Protein AF-K1XBS6-F1 (afdb_monomer)

Solvent-accessible surface area (backbone atoms only — not comparable to full-atom values): 10229 Å² total; per-residue (Å²): 131,86,78,71,78,72,66,56,72,63,57,58,49,51,48,51,50,36,50,47,49,69,67,41,48,64,56,52,54,48,53,51,50,52,52,43,50,51,31,48,51,43,15,62,78,71,72,46,94,57,42,41,28,38,54,96,93,40,82,49,70,75,61,89,68,83,81,62,94,75,73,43,64,68,51,77,90,48,49,64,65,52,48,52,52,49,50,52,53,45,48,42,62,74,64,42,50,58,49,46,52,49,49,51,51,50,55,60,68,73,44,75,44,64,73,48,48,60,72,61,45,62,74,86,64,37,71,72,42,43,72,65,45,74,74,48,89,87,80,65,86,75,75,56,68,66,62,48,50,54,53,43,65,77,40,42,71,41,54,49,50,52,52,50,47,33,53,77,65,64,73,105

Radius of gyration: 21.55 Å; Cα contacts (8 Å, |Δi|>4): 143; chains: 1; bounding box: 52×28×66 Å

Foldseek 3Di:
DDPPPPDDPVLLVLLLVLLCCLLPVLVVVVLLVLLQVQQVVQCVVVVHPASWADDPNDIRHDDPDDADPDHHHRDPVCPVSVVVSVVVVCCCPVPQVVLLSVLSVVQVVVDPFPVSSCLQADVLSCVSCVVVNVPDPGPDDHDDPVVSVVSCVVSVVNNVSSVVSCVVSVSD

pLDDT: mean 86.91, std 12.06, range [32.19, 98.19]

Sequence (172 aa):
MDDQLQHDPRTKQQIKDALYGFLYAPVEKHLKKQIDALIIKNAVLCGHSHKSFMYKNTLYNCDTNPLPRKMNRLDSRLYAEMGEYLAEVKQLNEKELPFVIGYINQVLNASNDLCDYLRLLPDAVHRPIQSLIDTCPCKAKKMPQEAVSMLQEKNSAYIDMMRRRMVTNLLI

Structure (mmCIF, N/CA/C/O backbone):
data_AF-K1XBS6-F1
#
_entry.id   AF-K1XBS6-F1
#
loop_
_atom_site.group_PDB
_atom_site.id
_atom_site.type_symbol
_atom_site.label_atom_id
_atom_site.label_alt_id
_atom_site.label_comp_id
_atom_site.label_asym_id
_atom_site.label_entity_id
_atom_site.label_seq_id
_atom_site.pdbx_PDB_ins_code
_atom_site.Cartn_x
_atom_site.Cartn_y
_atom_site.Cartn_z
_atom_site.occupancy
_atom_site.B_iso_or_equiv
_atom_site.auth_seq_id
_atom_site.auth_comp_id
_atom_site.auth_asym_id
_atom_site.auth_atom_id
_atom_site.pdbx_PDB_model_num
ATOM 1 N N . MET A 1 1 ? -12.415 11.783 42.355 1.00 32.19 1 MET A N 1
ATOM 2 C CA . MET A 1 1 ? -11.827 12.613 41.289 1.00 32.19 1 MET A CA 1
ATOM 3 C C . MET A 1 1 ? -11.536 11.654 40.160 1.00 32.19 1 MET A C 1
ATOM 5 O O . MET A 1 1 ? -10.738 10.750 40.360 1.00 32.19 1 MET A O 1
ATOM 9 N N . ASP A 1 2 ? -12.327 11.738 39.092 1.00 35.41 2 ASP A N 1
ATOM 10 C CA . ASP A 1 2 ? -12.243 10.839 37.942 1.00 35.41 2 ASP A CA 1
ATOM 11 C C . ASP A 1 2 ? -10.935 11.099 37.195 1.00 35.41 2 ASP A C 1
ATOM 13 O O . ASP A 1 2 ? -10.850 12.022 36.385 1.00 35.41 2 ASP A O 1
ATOM 17 N N . ASP A 1 3 ? -9.925 10.272 37.456 1.00 38.53 3 ASP A N 1
ATOM 18 C CA . ASP A 1 3 ? -8.816 10.089 36.527 1.00 38.53 3 ASP A CA 1
ATOM 19 C C . ASP A 1 3 ? -9.386 9.404 35.281 1.00 38.53 3 ASP A C 1
ATOM 21 O O . ASP A 1 3 ? -9.416 8.176 35.158 1.00 38.53 3 ASP A O 1
ATOM 25 N N . GLN A 1 4 ? -9.908 10.206 34.350 1.00 46.88 4 GLN A N 1
ATOM 26 C CA . GLN A 1 4 ? -10.100 9.754 32.981 1.00 46.88 4 GLN A CA 1
ATOM 27 C C . GLN A 1 4 ? -8.729 9.295 32.492 1.00 46.88 4 GLN A C 1
ATOM 29 O O . GLN A 1 4 ? -7.837 10.118 32.303 1.00 46.88 4 GLN A O 1
ATOM 34 N N . LEU A 1 5 ? -8.561 7.981 32.314 1.00 47.56 5 LEU A N 1
ATOM 35 C CA . LEU A 1 5 ? -7.432 7.374 31.612 1.00 47.56 5 LEU A CA 1
ATOM 36 C C . LEU A 1 5 ? -7.376 7.966 30.198 1.00 47.56 5 LEU A C 1
ATOM 38 O O . LEU A 1 5 ? -7.958 7.458 29.240 1.00 47.56 5 LEU A O 1
ATOM 42 N N . GLN A 1 6 ? -6.725 9.117 30.090 1.00 52.34 6 GLN A N 1
ATOM 43 C CA . GLN A 1 6 ? -6.427 9.780 28.844 1.00 52.34 6 GLN A CA 1
ATOM 44 C C . GLN A 1 6 ? -5.246 9.010 28.264 1.00 52.34 6 GLN A C 1
ATOM 46 O O . GLN A 1 6 ? -4.111 9.165 28.706 1.00 52.34 6 GLN A O 1
ATOM 51 N N . HIS A 1 7 ? -5.532 8.088 27.344 1.00 58.31 7 HIS A N 1
ATOM 52 C CA . HIS A 1 7 ? -4.480 7.307 26.706 1.00 58.31 7 HIS A CA 1
ATOM 53 C C . HIS A 1 7 ? -3.483 8.243 26.020 1.00 58.31 7 HIS A C 1
ATOM 55 O O . HIS A 1 7 ? -3.880 9.151 25.283 1.00 58.31 7 HIS A O 1
ATOM 61 N N . ASP A 1 8 ? -2.195 8.003 26.281 1.00 64.75 8 ASP A N 1
ATOM 62 C CA . ASP A 1 8 ? -1.081 8.757 25.713 1.00 64.75 8 ASP A CA 1
ATOM 63 C C . ASP A 1 8 ? -1.226 8.793 24.176 1.00 64.75 8 ASP A C 1
ATOM 65 O O . ASP A 1 8 ? -1.425 7.737 23.557 1.00 64.75 8 ASP A O 1
ATOM 69 N N . PRO A 1 9 ? -1.134 9.971 23.527 1.00 70.81 9 PRO A N 1
ATOM 70 C CA . PRO A 1 9 ? -1.051 10.096 22.072 1.00 70.81 9 PRO A CA 1
ATOM 71 C C . PRO A 1 9 ? -0.100 9.087 21.407 1.00 70.81 9 PRO A C 1
ATOM 73 O O . PRO A 1 9 ? -0.366 8.638 20.288 1.00 70.81 9 PRO A O 1
ATOM 76 N N . ARG A 1 10 ? 0.965 8.659 22.103 1.00 81.44 10 ARG A N 1
ATOM 77 C CA . ARG A 1 10 ? 1.852 7.578 21.644 1.00 81.44 10 ARG A CA 1
ATOM 78 C C . ARG A 1 10 ? 1.150 6.243 21.436 1.00 81.44 10 ARG A C 1
ATOM 80 O O . ARG A 1 10 ? 1.446 5.585 20.446 1.00 81.44 10 ARG A O 1
ATOM 87 N N . THR A 1 11 ? 0.232 5.833 22.308 1.00 83.25 11 THR A N 1
ATOM 88 C CA . THR A 1 11 ? -0.453 4.535 22.185 1.00 83.25 11 THR A CA 1
ATOM 89 C C . THR A 1 11 ? -1.331 4.494 20.937 1.00 83.25 11 THR A C 1
ATOM 91 O O . THR A 1 11 ? -1.305 3.516 20.193 1.00 83.25 11 THR A O 1
ATOM 94 N N . LYS A 1 12 ? -2.058 5.580 20.640 1.00 87.38 12 LYS A N 1
ATOM 95 C CA . LYS A 1 12 ? -2.860 5.672 19.408 1.00 87.38 12 LYS A CA 1
ATOM 96 C C . LYS A 1 12 ? -1.980 5.639 18.159 1.00 87.38 12 LYS A C 1
ATOM 98 O O . LYS A 1 12 ? -2.328 4.970 17.188 1.00 87.38 12 LYS A O 1
ATOM 103 N N . GLN A 1 13 ? -0.827 6.309 18.198 1.00 89.94 13 GLN A N 1
ATOM 104 C CA . GLN A 1 13 ? 0.140 6.257 17.104 1.00 89.94 13 GLN A CA 1
ATOM 105 C C . GLN A 1 13 ? 0.715 4.842 16.921 1.00 89.94 13 GLN A C 1
ATOM 107 O O . GLN A 1 13 ? 0.735 4.348 15.802 1.00 89.94 13 GLN A O 1
ATOM 112 N N . GLN A 1 14 ? 1.077 4.147 18.004 1.00 90.00 14 GLN A N 1
ATOM 113 C CA . GLN A 1 14 ? 1.557 2.759 17.953 1.00 90.00 14 GLN A CA 1
ATOM 114 C C . GLN A 1 14 ? 0.525 1.806 17.341 1.00 90.00 14 GLN A C 1
ATOM 116 O O . GLN A 1 14 ? 0.875 0.974 16.507 1.00 90.00 14 GLN A O 1
ATOM 121 N N . ILE A 1 15 ? -0.750 1.946 17.713 1.00 90.50 15 ILE A N 1
ATOM 122 C CA . ILE A 1 15 ? -1.845 1.153 17.137 1.00 90.50 15 ILE A CA 1
ATOM 123 C C . ILE A 1 15 ? -1.977 1.436 15.640 1.00 90.50 15 ILE A C 1
ATOM 125 O O . ILE A 1 15 ? -2.074 0.511 14.834 1.00 90.50 15 ILE A O 1
ATOM 129 N N . LYS A 1 16 ? -1.945 2.712 15.253 1.00 92.25 16 LYS A N 1
ATOM 130 C CA . LYS A 1 16 ? -2.003 3.120 13.849 1.00 92.25 16 LYS A CA 1
ATOM 131 C C . LYS A 1 16 ? -0.835 2.555 13.040 1.00 92.25 16 LYS A C 1
ATOM 133 O O . LYS A 1 16 ? -1.068 2.034 11.953 1.00 92.25 16 LYS A O 1
ATOM 138 N N . ASP A 1 17 ? 0.383 2.614 13.571 1.00 92.50 17 ASP A N 1
ATOM 139 C CA . ASP A 1 17 ? 1.587 2.092 12.917 1.00 92.50 17 ASP A CA 1
ATOM 140 C C . ASP A 1 17 ? 1.537 0.564 12.788 1.00 92.50 17 ASP A C 1
ATOM 142 O O . ASP A 1 17 ? 1.863 0.021 11.731 1.00 92.50 17 ASP A O 1
ATOM 146 N N . ALA A 1 18 ? 1.057 -0.136 13.822 1.00 92.56 18 ALA A N 1
ATOM 147 C CA . ALA A 1 18 ? 0.864 -1.585 13.792 1.00 92.56 18 ALA A CA 1
ATOM 148 C C . ALA A 1 18 ? -0.163 -2.001 12.725 1.00 92.56 18 ALA A C 1
ATOM 150 O O . ALA A 1 18 ? 0.093 -2.918 11.940 1.00 92.56 18 ALA A O 1
ATOM 151 N N . LEU A 1 19 ? -1.299 -1.299 12.651 1.00 92.94 19 LEU A N 1
ATOM 152 C CA . LEU A 1 19 ? -2.327 -1.536 11.635 1.00 92.94 19 LEU A CA 1
ATOM 153 C C . LEU A 1 19 ? -1.813 -1.217 10.227 1.00 92.94 19 LEU A C 1
ATOM 155 O O . LEU A 1 19 ? -2.032 -2.006 9.309 1.00 92.94 19 LEU A O 1
ATOM 159 N N . TYR A 1 20 ? -1.097 -0.102 10.055 1.00 93.88 20 TYR A N 1
ATOM 160 C CA . TYR A 1 20 ? -0.487 0.268 8.778 1.00 93.88 20 TYR A CA 1
ATOM 161 C C . TYR A 1 20 ? 0.489 -0.811 8.306 1.00 93.88 20 TYR A C 1
ATOM 163 O O . TYR A 1 20 ? 0.361 -1.319 7.193 1.00 93.88 20 TYR A O 1
ATOM 171 N N . GLY A 1 21 ? 1.435 -1.199 9.164 1.00 91.81 21 GLY A N 1
ATOM 172 C CA . GLY A 1 21 ? 2.445 -2.200 8.837 1.00 91.81 21 GLY A CA 1
ATOM 173 C C . GLY A 1 21 ? 1.822 -3.549 8.491 1.00 91.81 21 GLY A C 1
ATOM 174 O O . GLY A 1 21 ? 2.225 -4.181 7.518 1.00 91.81 21 GLY A O 1
ATOM 175 N N . PHE A 1 22 ? 0.797 -3.970 9.232 1.00 92.81 22 PHE A N 1
ATOM 176 C CA . PHE A 1 22 ? 0.089 -5.215 8.948 1.00 92.81 22 PHE A CA 1
ATOM 177 C C . PHE A 1 22 ? -0.642 -5.183 7.597 1.00 92.81 22 PHE A C 1
ATOM 179 O O . PHE A 1 22 ? -0.542 -6.132 6.820 1.00 92.81 22 PHE A O 1
ATOM 186 N N . LEU A 1 23 ? -1.342 -4.087 7.293 1.00 91.38 23 LEU A N 1
ATOM 187 C CA . LEU A 1 23 ? -2.153 -3.967 6.080 1.00 91.38 23 LEU A CA 1
ATOM 188 C C . LEU A 1 23 ? -1.326 -3.701 4.821 1.00 91.38 23 LEU A C 1
ATOM 190 O O . LEU A 1 23 ? -1.679 -4.204 3.756 1.00 91.38 23 LEU A O 1
ATOM 194 N N . TYR A 1 24 ? -0.246 -2.923 4.918 1.00 93.44 24 TYR A N 1
ATOM 195 C CA . TYR A 1 24 ? 0.418 -2.362 3.738 1.00 93.44 24 TYR A CA 1
ATOM 196 C C . TYR A 1 24 ? 1.846 -2.853 3.502 1.00 93.44 24 TYR A C 1
ATOM 198 O O . TYR A 1 24 ? 2.281 -2.872 2.350 1.00 93.44 24 TYR A O 1
ATOM 206 N N . ALA A 1 25 ? 2.557 -3.370 4.511 1.00 92.81 25 ALA A N 1
ATOM 207 C CA . ALA A 1 25 ? 3.912 -3.884 4.285 1.00 92.81 25 ALA A CA 1
ATOM 208 C C . ALA A 1 25 ? 3.991 -4.999 3.215 1.00 92.81 25 ALA A C 1
ATOM 210 O O . ALA A 1 25 ? 4.978 -5.029 2.472 1.00 92.81 25 ALA A O 1
ATOM 211 N N . PRO A 1 26 ? 3.011 -5.922 3.078 1.00 93.50 26 PRO A N 1
ATOM 212 C CA . PRO A 1 26 ? 3.046 -6.923 2.011 1.00 93.50 26 PRO A CA 1
ATOM 213 C C . PRO A 1 26 ? 2.989 -6.310 0.603 1.00 93.50 26 PRO A C 1
ATOM 215 O O . PRO A 1 26 ? 3.799 -6.677 -0.252 1.00 93.50 26 PRO A O 1
ATOM 218 N N . VAL A 1 27 ? 2.087 -5.349 0.371 1.00 92.75 27 VAL A N 1
ATOM 219 C CA . VAL A 1 27 ? 1.939 -4.699 -0.943 1.00 92.75 27 VAL A CA 1
ATOM 220 C C . VAL A 1 27 ? 3.112 -3.768 -1.245 1.00 92.75 27 VAL A C 1
ATOM 222 O O . VAL A 1 27 ? 3.605 -3.765 -2.367 1.00 92.75 27 VAL A O 1
ATOM 225 N N . GLU A 1 28 ? 3.655 -3.064 -0.250 1.00 93.44 28 GLU A N 1
ATOM 226 C CA . GLU A 1 28 ? 4.871 -2.258 -0.423 1.00 93.44 28 GLU A CA 1
ATOM 227 C C . GLU A 1 28 ? 6.058 -3.124 -0.866 1.00 93.44 28 GLU A C 1
ATOM 229 O O . GLU A 1 28 ? 6.774 -2.777 -1.808 1.00 93.44 28 GLU A O 1
ATOM 234 N N . LYS A 1 29 ? 6.239 -4.300 -0.247 1.00 94.75 29 LYS A N 1
ATOM 235 C CA . LYS A 1 29 ? 7.262 -5.271 -0.664 1.00 94.75 29 LYS A CA 1
ATOM 236 C C . LYS A 1 29 ? 7.017 -5.784 -2.080 1.00 94.75 29 LYS A C 1
ATOM 238 O O . LYS A 1 29 ? 7.977 -5.978 -2.825 1.00 94.75 29 LYS A O 1
ATOM 243 N N . HIS A 1 30 ? 5.762 -6.030 -2.448 1.00 94.44 30 HIS A N 1
ATOM 244 C CA . HIS A 1 30 ? 5.398 -6.471 -3.790 1.00 94.44 30 HIS A CA 1
ATOM 245 C C . HIS A 1 30 ? 5.723 -5.405 -4.845 1.00 94.44 30 HIS A C 1
ATOM 247 O O . HIS A 1 30 ? 6.487 -5.681 -5.769 1.00 94.44 30 HIS A O 1
ATOM 253 N N . LEU A 1 31 ? 5.243 -4.175 -4.652 1.00 9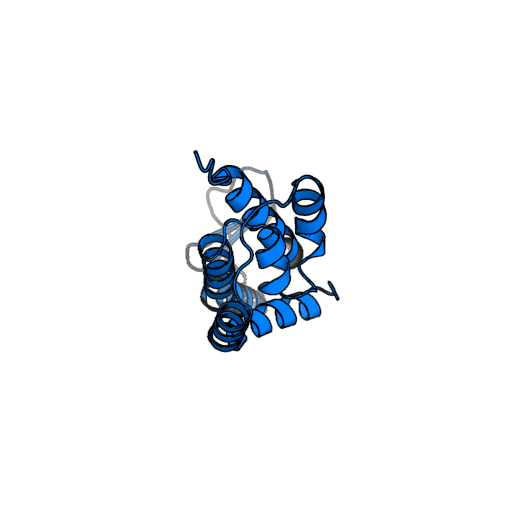5.31 31 LEU A N 1
ATOM 254 C CA . LEU A 1 31 ? 5.505 -3.035 -5.532 1.00 95.31 31 LEU A CA 1
ATOM 255 C C . LEU A 1 31 ? 7.003 -2.743 -5.648 1.00 95.31 31 LEU A C 1
ATOM 257 O O . LEU A 1 31 ? 7.504 -2.513 -6.748 1.00 95.31 31 LEU A O 1
ATOM 261 N N . LYS A 1 32 ? 7.751 -2.833 -4.539 1.00 96.19 32 LYS A N 1
ATOM 262 C CA . LYS A 1 32 ? 9.211 -2.684 -4.555 1.00 96.19 32 LYS A CA 1
ATOM 263 C C . LYS A 1 32 ? 9.885 -3.740 -5.434 1.00 96.19 32 LYS A C 1
ATOM 265 O O . LYS A 1 32 ? 10.756 -3.404 -6.229 1.00 96.19 32 LYS A O 1
ATOM 270 N N . LYS A 1 33 ? 9.469 -5.005 -5.329 1.00 96.75 33 LYS A N 1
ATOM 271 C CA . LYS A 1 33 ? 9.991 -6.080 -6.189 1.00 96.75 33 LYS A CA 1
ATOM 272 C C . LYS A 1 33 ? 9.651 -5.850 -7.661 1.00 96.75 33 LYS A C 1
ATOM 274 O O . LYS A 1 33 ? 10.516 -6.069 -8.504 1.00 96.75 33 LYS A O 1
ATOM 279 N N . GLN A 1 34 ? 8.428 -5.410 -7.966 1.00 97.25 34 GLN A N 1
ATOM 280 C CA . GLN A 1 34 ? 8.020 -5.109 -9.340 1.00 97.25 34 GLN A CA 1
ATOM 281 C C . GLN A 1 34 ? 8.897 -4.006 -9.955 1.00 97.25 34 GLN A C 1
ATOM 283 O O . GLN A 1 34 ? 9.464 -4.198 -11.031 1.00 97.25 34 GLN A O 1
ATOM 288 N N . ILE A 1 35 ? 9.059 -2.869 -9.266 1.00 98.00 35 ILE A N 1
ATOM 289 C CA . ILE A 1 35 ? 9.857 -1.760 -9.802 1.00 98.00 35 ILE A CA 1
ATOM 290 C C . ILE A 1 35 ? 11.343 -2.116 -9.901 1.00 98.00 35 ILE A C 1
ATOM 292 O O . ILE A 1 35 ? 11.987 -1.759 -10.884 1.00 98.00 35 ILE A O 1
ATOM 296 N N . ASP A 1 36 ? 11.886 -2.887 -8.955 1.00 97.69 36 ASP A N 1
ATOM 297 C CA . ASP A 1 36 ? 13.267 -3.378 -9.030 1.00 97.69 36 ASP A CA 1
ATOM 298 C C . ASP A 1 36 ? 13.480 -4.289 -10.244 1.00 97.69 36 ASP A C 1
ATOM 300 O O . ASP A 1 36 ? 14.478 -4.156 -10.955 1.00 97.69 36 ASP A O 1
ATOM 304 N N . ALA A 1 37 ? 12.524 -5.176 -10.530 1.00 97.50 37 ALA A N 1
ATOM 305 C CA . ALA A 1 37 ? 12.565 -6.024 -11.716 1.00 97.50 37 ALA A CA 1
ATOM 306 C C . ALA A 1 37 ? 12.536 -5.191 -13.009 1.00 97.50 37 ALA A C 1
ATOM 308 O O . ALA A 1 37 ? 13.333 -5.445 -13.915 1.00 97.50 37 ALA A O 1
ATOM 309 N N . LEU A 1 38 ? 11.689 -4.158 -13.075 1.00 97.81 38 LEU A N 1
ATOM 310 C CA . LEU A 1 38 ? 11.645 -3.218 -14.200 1.00 97.81 38 LEU A CA 1
ATOM 311 C C . LEU A 1 38 ? 12.971 -2.483 -14.395 1.00 97.81 38 LEU A C 1
ATOM 313 O O . LEU A 1 38 ? 13.463 -2.378 -15.519 1.00 97.81 38 LEU A O 1
ATOM 317 N N . ILE A 1 39 ? 13.575 -2.006 -13.306 1.00 97.31 39 ILE A N 1
ATOM 318 C CA . ILE A 1 39 ? 14.869 -1.322 -13.331 1.00 97.31 39 ILE A CA 1
ATOM 319 C C . ILE A 1 39 ? 15.958 -2.246 -13.891 1.00 97.31 39 ILE A C 1
ATOM 321 O O . ILE A 1 39 ? 16.705 -1.848 -14.789 1.00 97.31 39 ILE A O 1
ATOM 325 N N . ILE A 1 40 ? 16.037 -3.483 -13.394 1.00 96.44 40 ILE A N 1
ATOM 326 C CA . ILE A 1 40 ? 17.020 -4.475 -13.849 1.00 96.44 40 ILE A CA 1
ATOM 327 C C . ILE A 1 40 ? 16.795 -4.8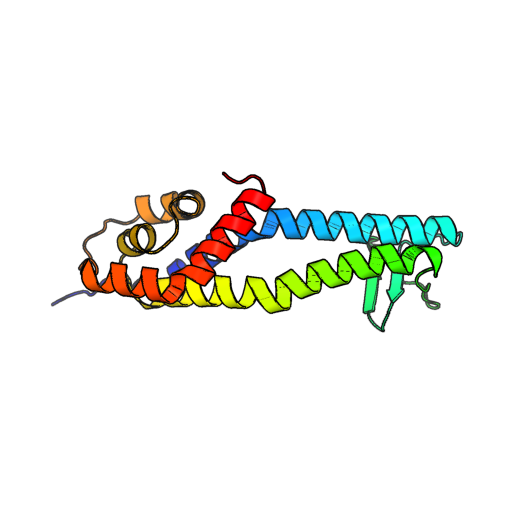13 -15.326 1.00 96.44 40 ILE A C 1
ATOM 329 O O . ILE A 1 40 ? 17.743 -4.802 -16.112 1.00 96.44 40 ILE A O 1
ATOM 333 N N . LYS A 1 41 ? 15.544 -5.057 -15.726 1.00 97.44 41 LYS A N 1
ATOM 334 C CA . LYS A 1 41 ? 15.178 -5.368 -17.112 1.00 97.44 41 LYS A CA 1
ATOM 335 C C . LYS A 1 41 ? 15.547 -4.225 -18.059 1.00 97.44 41 LYS A C 1
ATOM 337 O O . LYS A 1 41 ? 16.125 -4.480 -19.112 1.00 97.44 41 LYS A O 1
ATOM 342 N N . ASN A 1 42 ? 15.305 -2.974 -17.665 1.00 97.38 42 ASN A N 1
ATOM 343 C CA . ASN A 1 42 ? 15.709 -1.797 -18.435 1.00 97.38 42 ASN A CA 1
ATOM 344 C C . ASN A 1 42 ? 17.231 -1.719 -18.616 1.00 97.38 42 ASN A C 1
ATOM 346 O O . ASN A 1 42 ? 17.713 -1.461 -19.717 1.00 97.38 42 ASN A O 1
ATOM 350 N N . ALA A 1 43 ? 17.989 -1.961 -17.542 1.00 94.88 43 ALA A N 1
ATOM 351 C CA . ALA A 1 43 ? 19.447 -1.939 -17.593 1.00 94.88 43 ALA A CA 1
ATOM 352 C C . ALA A 1 43 ? 19.995 -3.001 -18.563 1.00 94.88 43 ALA A C 1
ATOM 354 O O . ALA A 1 43 ? 20.839 -2.687 -19.399 1.00 94.88 43 ALA A O 1
ATOM 355 N N . VAL A 1 44 ? 19.454 -4.223 -18.518 1.00 96.00 44 VAL A N 1
ATOM 356 C CA . VAL A 1 44 ? 19.838 -5.322 -19.419 1.00 96.00 44 VAL A CA 1
ATOM 357 C C . VAL A 1 44 ? 19.490 -5.008 -20.876 1.00 96.00 44 VAL A C 1
ATOM 359 O O . VAL A 1 44 ? 20.342 -5.150 -21.750 1.00 96.00 44 VAL A O 1
ATOM 362 N N . LEU A 1 45 ? 18.265 -4.548 -21.148 1.00 96.44 45 LEU A N 1
ATOM 363 C CA . LEU A 1 45 ? 17.784 -4.278 -22.510 1.00 96.44 45 LEU A CA 1
ATOM 364 C C . LEU A 1 45 ? 18.580 -3.192 -23.240 1.00 96.44 45 LEU A C 1
ATOM 366 O O . LEU A 1 45 ? 18.716 -3.256 -24.462 1.00 96.44 45 LEU A O 1
ATOM 370 N N . CYS A 1 46 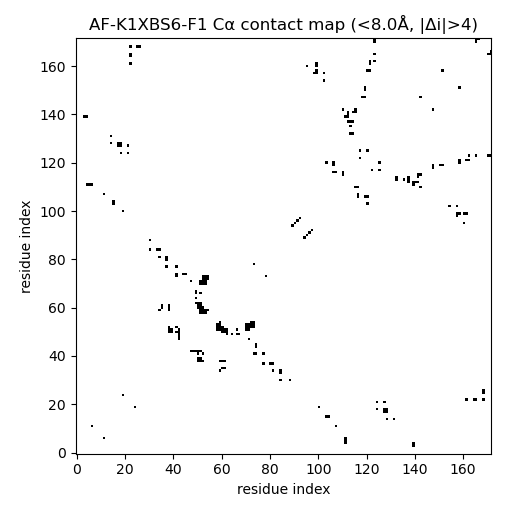? 19.084 -2.209 -22.497 1.00 93.88 46 CYS A N 1
ATOM 371 C CA . CYS A 1 46 ? 19.830 -1.078 -23.038 1.00 93.88 46 CYS A CA 1
ATOM 372 C C . CYS A 1 46 ? 21.354 -1.215 -22.867 1.00 93.88 46 CYS A C 1
ATOM 374 O O . CYS A 1 46 ? 22.092 -0.305 -23.245 1.00 93.88 46 CYS A O 1
ATOM 376 N N . GLY A 1 47 ? 21.834 -2.318 -22.277 1.00 92.62 47 GLY A N 1
ATOM 377 C CA . GLY A 1 47 ? 23.258 -2.543 -22.013 1.00 92.62 47 GLY A CA 1
ATOM 378 C C . GLY A 1 47 ? 23.868 -1.543 -21.023 1.00 92.62 47 GLY A C 1
ATOM 379 O O . GLY A 1 47 ? 25.030 -1.165 -21.156 1.00 92.62 47 GLY A O 1
ATOM 380 N N . HIS A 1 48 ? 23.086 -1.060 -20.057 1.00 90.19 48 HIS A N 1
ATOM 381 C CA . HIS A 1 48 ? 23.552 -0.122 -19.039 1.00 90.19 48 HIS A CA 1
ATOM 382 C C . HIS A 1 48 ? 24.125 -0.859 -17.825 1.00 90.19 48 HIS A C 1
ATOM 384 O O . HIS A 1 48 ? 23.531 -1.811 -17.325 1.00 90.19 48 HIS A O 1
ATOM 390 N N . SER A 1 49 ? 25.264 -0.388 -17.314 1.00 87.31 49 SER A N 1
ATOM 391 C CA . SER A 1 49 ? 25.912 -0.952 -16.122 1.00 87.31 49 SER A CA 1
ATOM 392 C C . SER A 1 49 ? 25.225 -0.555 -14.810 1.00 87.31 49 SER A C 1
ATOM 394 O O . SER A 1 49 ? 25.348 -1.258 -13.811 1.00 87.31 49 SER A O 1
ATOM 396 N N . HIS A 1 50 ? 24.490 0.557 -14.804 1.00 90.25 50 HIS A N 1
ATOM 397 C CA . HIS A 1 50 ? 23.791 1.098 -13.638 1.00 90.25 50 HIS A CA 1
ATOM 398 C C . HIS A 1 50 ? 22.296 0.758 -13.655 1.00 90.25 50 HIS A C 1
ATOM 400 O O . HIS A 1 50 ? 21.609 0.911 -14.669 1.00 90.25 50 HIS A O 1
ATOM 406 N N . LYS A 1 51 ? 21.781 0.337 -12.494 1.00 94.31 51 LYS A N 1
ATOM 407 C CA . LYS A 1 51 ? 20.386 -0.081 -12.294 1.00 94.31 51 LYS A CA 1
ATOM 408 C C . LYS A 1 51 ? 19.520 1.104 -11.877 1.00 94.31 51 LYS A C 1
ATOM 410 O O . LYS A 1 51 ? 19.033 1.190 -10.751 1.00 94.31 51 LYS A O 1
ATOM 415 N N . SER A 1 52 ? 19.346 2.032 -12.807 1.00 95.31 52 SER A N 1
ATOM 416 C CA . SER A 1 52 ? 18.456 3.175 -12.642 1.00 95.31 52 SER A CA 1
ATOM 417 C C . SER A 1 52 ? 17.906 3.659 -13.979 1.00 95.31 52 SER A C 1
ATOM 419 O O . SER A 1 52 ? 18.496 3.418 -15.039 1.00 95.31 52 SER A O 1
ATOM 421 N N . PHE A 1 53 ? 16.765 4.346 -13.934 1.00 96.06 53 PHE A N 1
ATOM 422 C CA . PHE A 1 53 ? 16.213 5.080 -15.069 1.00 96.06 53 PHE A CA 1
ATOM 423 C C . PHE A 1 53 ? 15.345 6.258 -14.616 1.00 96.06 53 PHE A C 1
ATOM 425 O O . PHE A 1 53 ? 14.776 6.268 -13.527 1.00 96.06 53 PHE A O 1
ATOM 432 N N . MET A 1 54 ? 15.219 7.250 -15.491 1.00 96.19 54 MET A N 1
ATOM 433 C CA . MET A 1 54 ? 14.277 8.356 -15.378 1.00 96.19 54 MET A CA 1
ATOM 434 C C . MET A 1 54 ? 13.011 8.047 -16.173 1.00 96.19 54 MET A C 1
ATOM 436 O O . MET A 1 54 ? 13.078 7.666 -17.347 1.00 96.19 54 MET A O 1
ATOM 440 N N . TYR A 1 55 ? 11.854 8.278 -15.561 1.00 97.38 55 TYR A N 1
ATOM 441 C CA . TYR A 1 55 ? 10.559 8.213 -16.229 1.00 97.38 55 TYR A CA 1
ATOM 442 C C . TYR A 1 55 ? 9.624 9.275 -15.653 1.00 97.38 55 TYR A C 1
ATOM 444 O O . TYR A 1 55 ? 9.479 9.375 -14.441 1.00 97.38 55 TYR A O 1
ATOM 452 N N . LYS A 1 56 ? 9.021 10.100 -16.522 1.00 94.75 56 LYS A N 1
ATOM 453 C CA . LYS A 1 56 ? 8.139 11.220 -16.131 1.00 94.75 56 LYS A CA 1
ATOM 454 C C . LYS A 1 56 ? 8.719 12.102 -15.007 1.00 94.75 56 LYS A C 1
ATOM 456 O O . LYS A 1 56 ? 8.032 12.425 -14.049 1.00 94.75 56 LYS A O 1
ATOM 461 N N . ASN A 1 57 ? 9.989 12.490 -15.134 1.00 94.06 57 ASN A N 1
ATOM 462 C CA . ASN A 1 57 ? 10.738 13.286 -14.146 1.00 94.06 57 ASN A CA 1
ATOM 463 C C . ASN A 1 57 ? 10.930 12.630 -12.766 1.00 94.06 57 ASN A C 1
ATOM 465 O O . ASN A 1 57 ? 11.426 13.280 -11.851 1.00 94.06 57 ASN A O 1
ATOM 469 N N . THR A 1 58 ? 10.621 11.343 -12.622 1.00 95.25 58 THR A N 1
ATOM 470 C CA . THR A 1 58 ? 10.920 10.561 -11.423 1.00 95.25 58 THR A CA 1
ATOM 471 C C . THR A 1 58 ? 12.103 9.639 -11.690 1.00 95.25 58 THR A C 1
ATOM 473 O O . THR A 1 58 ? 12.167 8.970 -12.725 1.00 95.25 58 THR A O 1
ATOM 476 N N . LEU A 1 59 ? 13.049 9.625 -10.752 1.00 94.81 59 LEU A N 1
ATOM 477 C CA . LEU A 1 59 ? 14.171 8.698 -10.754 1.00 94.81 59 LEU A CA 1
ATOM 478 C C . LEU A 1 59 ? 13.767 7.400 -10.058 1.00 94.81 59 LEU A C 1
ATOM 480 O O . LEU A 1 59 ? 13.352 7.418 -8.901 1.00 94.81 59 LEU A O 1
ATOM 484 N N . TYR A 1 60 ? 13.976 6.283 -10.743 1.00 96.12 60 TYR A N 1
ATOM 485 C CA . TYR A 1 60 ? 13.848 4.943 -10.189 1.00 96.12 60 TYR A CA 1
ATOM 486 C C . TYR A 1 60 ? 15.235 4.312 -10.117 1.00 96.12 60 TYR A C 1
ATOM 488 O O . TYR A 1 60 ? 15.976 4.314 -11.102 1.00 96.12 60 TYR A O 1
ATOM 496 N N . ASN A 1 61 ? 15.606 3.810 -8.943 1.00 94.94 61 ASN A N 1
ATOM 497 C CA . ASN A 1 61 ? 16.917 3.231 -8.674 1.00 94.94 61 ASN A CA 1
ATOM 498 C C . ASN A 1 61 ? 16.784 2.090 -7.658 1.00 94.94 61 ASN A C 1
ATOM 500 O O . ASN A 1 61 ? 16.045 2.218 -6.681 1.00 94.94 61 ASN A O 1
ATOM 504 N N . CYS A 1 62 ? 17.513 0.998 -7.883 1.00 93.50 62 CYS A N 1
ATOM 505 C CA . CYS A 1 62 ? 17.587 -0.134 -6.958 1.00 93.50 62 CYS A CA 1
ATOM 506 C C . CYS A 1 62 ? 19.030 -0.495 -6.564 1.00 93.50 62 CYS A C 1
ATOM 508 O O . CYS A 1 62 ? 19.263 -1.564 -6.002 1.00 93.50 62 CYS A O 1
ATOM 510 N N . ASP A 1 63 ? 19.997 0.366 -6.882 1.00 87.25 63 ASP A N 1
ATOM 511 C CA . ASP A 1 63 ? 21.413 0.206 -6.558 1.00 87.25 63 ASP A CA 1
ATOM 512 C C . ASP A 1 63 ? 21.869 1.250 -5.525 1.00 87.25 63 ASP A C 1
ATOM 514 O O . ASP A 1 63 ? 21.295 2.335 -5.413 1.00 87.25 63 ASP A O 1
ATOM 518 N N . THR A 1 64 ? 22.926 0.934 -4.782 1.00 84.38 64 THR A N 1
ATOM 519 C CA . THR A 1 64 ? 23.606 1.852 -3.856 1.00 84.38 64 THR A CA 1
ATOM 520 C C . THR A 1 64 ? 24.717 2.651 -4.533 1.00 84.38 64 THR A C 1
ATOM 522 O O . THR A 1 64 ? 25.273 3.566 -3.928 1.00 84.38 64 THR A O 1
ATOM 525 N N . ASN A 1 65 ? 25.064 2.305 -5.775 1.00 82.25 65 ASN A N 1
ATOM 526 C CA . ASN A 1 65 ? 26.089 3.006 -6.535 1.00 82.25 65 ASN A CA 1
ATOM 527 C C . ASN A 1 65 ? 25.707 4.470 -6.830 1.00 82.25 65 ASN A C 1
ATOM 529 O O . ASN A 1 65 ? 24.525 4.783 -7.007 1.00 82.25 65 ASN A O 1
ATOM 533 N N . PRO A 1 66 ? 26.700 5.376 -6.938 1.00 83.06 66 PRO A N 1
ATOM 534 C CA . PRO A 1 66 ? 26.461 6.752 -7.348 1.00 83.06 66 PRO A CA 1
ATOM 535 C C . PRO A 1 66 ? 25.742 6.822 -8.695 1.00 83.06 66 PRO A C 1
ATOM 537 O O . PRO A 1 66 ? 26.056 6.083 -9.631 1.00 83.06 66 PRO A O 1
ATOM 540 N N . LEU A 1 67 ? 24.792 7.748 -8.808 1.00 85.31 67 LEU A N 1
ATOM 541 C CA . LEU A 1 67 ? 24.031 7.922 -10.038 1.00 85.31 67 LEU A CA 1
ATOM 542 C C . LEU A 1 67 ? 24.922 8.490 -11.161 1.00 85.31 67 LEU A C 1
ATOM 544 O O . LEU A 1 67 ? 25.744 9.378 -10.911 1.00 85.31 67 LEU A O 1
ATOM 548 N N . PRO A 1 68 ? 24.753 8.029 -12.412 1.00 85.69 68 PRO A N 1
ATOM 549 C CA . PRO A 1 68 ? 25.525 8.531 -13.543 1.00 85.69 68 PRO A CA 1
ATOM 550 C C . PRO A 1 68 ? 25.141 9.977 -13.879 1.00 85.69 68 PRO A C 1
ATOM 552 O O . PRO A 1 68 ? 23.995 10.383 -13.720 1.00 85.69 68 PRO A O 1
ATOM 555 N N . ARG A 1 69 ? 26.068 10.757 -14.452 1.00 84.44 69 ARG A N 1
ATOM 556 C CA . ARG A 1 69 ? 25.746 12.121 -14.930 1.00 84.44 69 ARG A CA 1
ATOM 557 C C . ARG A 1 69 ? 24.682 12.117 -16.029 1.00 84.44 69 ARG A C 1
ATOM 559 O O . ARG A 1 69 ? 23.831 12.999 -16.076 1.00 84.44 69 ARG A O 1
ATOM 566 N N . LYS A 1 70 ? 24.744 11.128 -16.925 1.00 85.69 70 LYS A N 1
ATOM 567 C CA . LYS A 1 70 ? 23.738 10.908 -17.965 1.00 85.69 70 LYS A CA 1
ATOM 568 C C . LYS A 1 70 ? 22.783 9.822 -17.490 1.00 85.69 70 LYS A C 1
ATOM 570 O O . LYS A 1 70 ? 23.147 8.650 -17.473 1.00 85.69 70 LYS A O 1
ATOM 575 N N . MET A 1 71 ? 21.574 10.226 -17.113 1.00 89.38 71 MET A N 1
ATOM 576 C CA . MET A 1 71 ? 20.550 9.287 -16.665 1.00 89.38 71 MET A CA 1
ATOM 577 C C . MET A 1 71 ? 19.998 8.470 -17.829 1.00 89.38 71 MET A C 1
ATOM 579 O O . MET A 1 71 ? 19.713 9.008 -18.905 1.00 89.38 71 MET A O 1
ATOM 583 N N . ASN A 1 72 ? 19.784 7.180 -17.581 1.00 91.19 72 ASN A N 1
ATOM 584 C CA . ASN A 1 72 ? 19.054 6.323 -18.504 1.00 91.19 72 ASN A CA 1
ATOM 585 C C . ASN A 1 72 ? 17.588 6.744 -18.546 1.00 91.19 72 ASN A C 1
ATOM 587 O O . ASN A 1 72 ? 17.049 7.263 -17.568 1.00 91.19 72 ASN A O 1
ATOM 591 N N . ARG A 1 73 ? 16.923 6.468 -19.662 1.00 95.44 73 ARG A N 1
ATOM 592 C CA . ARG A 1 73 ? 15.466 6.553 -19.759 1.00 95.44 73 ARG A CA 1
ATOM 593 C C . ARG A 1 73 ? 14.880 5.150 -19.749 1.00 95.44 73 ARG A C 1
ATOM 595 O O . ARG A 1 73 ? 15.592 4.179 -20.003 1.00 95.44 73 ARG A O 1
ATOM 602 N N . LEU A 1 74 ? 13.593 5.070 -19.442 1.00 97.25 74 LEU A N 1
ATOM 603 C CA . LEU A 1 74 ? 12.843 3.837 -19.613 1.00 97.25 74 LEU A CA 1
ATOM 604 C C . LEU A 1 74 ? 12.737 3.493 -21.108 1.00 97.25 74 LEU A C 1
ATOM 606 O O . LEU A 1 74 ? 12.317 4.335 -21.909 1.00 97.25 74 LEU A O 1
ATOM 610 N N . ASP A 1 75 ? 13.109 2.267 -21.460 1.00 97.56 75 ASP A N 1
ATOM 611 C CA . ASP A 1 75 ? 12.933 1.683 -22.786 1.00 97.56 75 ASP A CA 1
ATOM 612 C C . ASP A 1 75 ? 11.438 1.563 -23.124 1.00 97.56 75 ASP A C 1
ATOM 614 O O . ASP A 1 75 ? 10.622 1.188 -22.278 1.00 97.56 75 ASP A O 1
ATOM 618 N N . SER A 1 76 ? 11.063 1.882 -24.364 1.00 97.31 76 SER A N 1
ATOM 619 C CA . SER A 1 76 ? 9.659 1.909 -24.795 1.00 97.31 76 SER A CA 1
ATOM 620 C C . SER A 1 76 ? 8.960 0.555 -24.690 1.00 97.31 76 SER A C 1
ATOM 622 O O . SER A 1 76 ? 7.749 0.513 -24.476 1.00 97.31 76 SER A O 1
ATOM 624 N N . ARG A 1 77 ? 9.707 -0.554 -24.763 1.00 97.75 77 ARG A N 1
ATOM 625 C CA . ARG A 1 77 ? 9.168 -1.912 -24.593 1.00 97.75 77 ARG A CA 1
ATOM 626 C C . ARG A 1 77 ? 8.634 -2.159 -23.181 1.00 97.75 77 ARG A C 1
ATOM 628 O O . ARG A 1 77 ? 7.814 -3.049 -23.002 1.00 97.75 77 ARG A O 1
ATOM 635 N N . LEU A 1 78 ? 9.066 -1.371 -22.195 1.00 98.19 78 LEU A N 1
ATOM 636 C CA . LEU A 1 78 ? 8.654 -1.490 -20.794 1.00 98.19 78 LEU A CA 1
ATOM 637 C C . LEU A 1 78 ? 7.517 -0.534 -20.409 1.00 98.19 78 LEU A C 1
ATOM 639 O O . LEU A 1 78 ? 7.111 -0.499 -19.250 1.00 98.19 78 LEU A O 1
ATOM 643 N N . TYR A 1 79 ? 6.990 0.260 -21.348 1.00 97.94 79 TYR A N 1
ATOM 644 C CA . TYR A 1 79 ? 5.956 1.255 -21.037 1.00 97.94 79 TYR A CA 1
ATOM 645 C C . TYR A 1 79 ? 4.647 0.633 -20.554 1.00 97.94 79 TYR A C 1
ATOM 647 O O . TYR A 1 79 ? 3.998 1.224 -19.692 1.00 97.94 79 TYR A O 1
ATOM 655 N N . ALA A 1 80 ? 4.280 -0.544 -21.068 1.00 98.00 80 ALA A N 1
ATOM 656 C CA . ALA A 1 80 ? 3.092 -1.266 -20.619 1.00 98.00 80 ALA A CA 1
ATOM 657 C C . ALA A 1 80 ? 3.225 -1.690 -19.147 1.00 98.00 80 ALA A C 1
ATOM 659 O O . ALA A 1 80 ? 2.436 -1.251 -18.315 1.00 98.00 80 ALA A O 1
ATOM 660 N N . GLU A 1 81 ? 4.286 -2.429 -18.808 1.00 97.81 81 GLU A N 1
ATOM 661 C CA . GLU A 1 81 ? 4.553 -2.895 -17.437 1.00 97.81 81 GLU A CA 1
ATOM 662 C C . GLU A 1 81 ? 4.726 -1.721 -16.451 1.00 97.81 81 GLU A C 1
ATOM 664 O O . GLU A 1 81 ? 4.213 -1.747 -15.334 1.00 97.81 81 GLU A O 1
ATOM 669 N N . MET A 1 82 ? 5.393 -0.637 -16.866 1.00 98.12 82 MET A N 1
ATOM 670 C CA . MET A 1 82 ? 5.492 0.573 -16.042 1.00 98.12 82 MET A CA 1
ATOM 671 C C . MET A 1 82 ? 4.129 1.254 -15.854 1.00 98.12 82 MET A C 1
ATOM 673 O O . MET A 1 82 ? 3.859 1.835 -14.803 1.00 98.12 82 MET A O 1
ATOM 677 N N . GLY A 1 83 ? 3.271 1.218 -16.874 1.00 98.00 83 GLY A N 1
ATOM 678 C CA . GLY A 1 83 ? 1.902 1.717 -16.802 1.00 98.00 83 GLY A CA 1
ATOM 679 C C . GLY A 1 83 ? 1.065 0.954 -15.778 1.00 98.00 83 GLY A C 1
ATOM 680 O O . GLY A 1 83 ? 0.379 1.589 -14.979 1.00 98.00 83 GLY A O 1
ATOM 681 N N . GLU A 1 84 ? 1.175 -0.375 -15.759 1.00 97.25 84 GLU A N 1
ATOM 682 C CA . GLU A 1 84 ? 0.519 -1.248 -14.778 1.00 97.25 84 GLU A CA 1
ATOM 683 C C . GLU A 1 84 ? 0.994 -0.947 -13.353 1.00 97.25 84 GLU A C 1
ATOM 685 O O . GLU A 1 84 ? 0.170 -0.651 -12.485 1.00 97.25 84 GLU A O 1
ATOM 690 N N . TYR A 1 85 ? 2.313 -0.893 -13.139 1.00 97.81 85 TYR A N 1
ATOM 691 C CA . TYR A 1 85 ? 2.902 -0.512 -11.851 1.00 97.81 85 TYR A CA 1
ATOM 692 C C . TYR A 1 85 ? 2.370 0.844 -11.360 1.00 97.81 85 TYR A C 1
ATOM 694 O O . TYR A 1 85 ? 1.927 0.987 -10.220 1.00 97.81 85 TYR 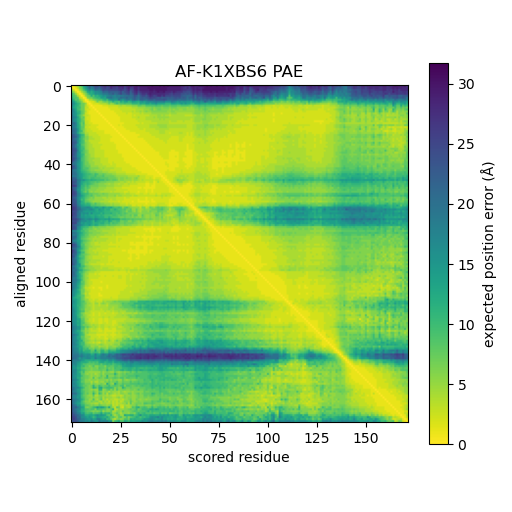A O 1
ATOM 702 N N . LEU A 1 86 ? 2.370 1.862 -12.227 1.00 97.44 86 LEU A N 1
ATOM 703 C CA . LEU A 1 86 ? 1.883 3.192 -11.860 1.00 97.44 86 LEU A CA 1
ATOM 704 C C . LEU A 1 86 ? 0.380 3.221 -11.587 1.00 97.44 86 LEU A C 1
ATOM 706 O O . LEU A 1 86 ? -0.056 3.986 -10.727 1.00 97.44 86 LEU A O 1
ATOM 710 N N . ALA A 1 87 ? -0.411 2.422 -12.303 1.00 96.56 87 ALA A N 1
ATOM 711 C CA . ALA A 1 87 ? -1.840 2.304 -12.050 1.00 96.56 87 ALA A CA 1
ATOM 712 C C . ALA A 1 87 ? -2.106 1.690 -10.668 1.00 96.56 87 ALA A C 1
ATOM 714 O O . ALA A 1 87 ? -2.954 2.202 -9.935 1.00 96.56 87 ALA A O 1
ATOM 715 N N . GLU A 1 88 ? -1.349 0.660 -10.283 1.00 95.12 88 GLU A N 1
ATOM 716 C CA . GLU A 1 88 ? -1.452 0.025 -8.967 1.00 95.12 88 GLU A CA 1
ATOM 717 C C . GLU A 1 88 ? -1.044 0.989 -7.843 1.00 95.12 88 GLU A C 1
ATOM 719 O O . GLU A 1 88 ? -1.811 1.206 -6.902 1.00 95.12 88 GLU A O 1
ATOM 724 N N . VAL A 1 89 ? 0.107 1.658 -7.985 1.00 95.62 89 VAL A N 1
ATOM 725 C CA . VAL A 1 89 ? 0.575 2.688 -7.038 1.00 95.62 89 VAL A CA 1
ATOM 726 C C . VAL A 1 89 ? -0.459 3.802 -6.882 1.00 95.62 89 VAL A C 1
ATOM 728 O O . VAL A 1 89 ? -0.757 4.225 -5.765 1.00 95.62 89 VAL A O 1
ATOM 731 N N . LYS A 1 90 ? -1.034 4.274 -7.994 1.00 95.12 90 LYS A N 1
ATOM 732 C CA . LYS A 1 90 ? -2.056 5.323 -7.986 1.00 95.12 90 LYS A CA 1
ATOM 733 C C . LYS A 1 90 ? -3.323 4.865 -7.269 1.00 95.12 90 LYS A C 1
ATOM 735 O O . LYS A 1 90 ? -3.841 5.585 -6.420 1.00 95.12 90 LYS A O 1
ATOM 740 N N . GLN A 1 91 ? -3.816 3.671 -7.589 1.00 92.44 91 GLN A N 1
ATOM 741 C CA . GLN A 1 91 ? -5.004 3.108 -6.956 1.00 92.44 91 GLN A CA 1
ATOM 742 C C . GLN A 1 91 ? -4.809 2.963 -5.439 1.00 92.44 91 GLN A C 1
ATOM 744 O O . GLN A 1 91 ? -5.709 3.318 -4.679 1.00 92.44 91 GLN A O 1
ATOM 749 N N . LEU A 1 92 ? -3.633 2.508 -4.999 1.00 92.38 92 LEU A N 1
ATOM 750 C CA . LEU A 1 92 ? -3.302 2.390 -3.582 1.00 92.38 92 LEU A CA 1
ATOM 751 C C . LEU A 1 92 ? -3.263 3.763 -2.895 1.00 92.38 92 LEU A C 1
ATOM 753 O O . LEU A 1 92 ? -3.997 3.994 -1.933 1.00 92.38 92 LEU A O 1
ATOM 757 N N . ASN A 1 93 ? -2.448 4.684 -3.412 1.00 91.88 93 ASN A N 1
ATOM 758 C CA . ASN A 1 93 ? -2.147 5.951 -2.743 1.00 91.88 93 ASN A CA 1
ATOM 759 C C . ASN A 1 93 ? -3.281 6.976 -2.817 1.00 91.88 93 ASN A C 1
ATOM 761 O O . ASN A 1 93 ? -3.447 7.759 -1.887 1.00 91.88 93 ASN A O 1
ATOM 765 N N . GLU A 1 94 ? -4.053 6.998 -3.905 1.00 92.44 94 GLU A N 1
ATOM 766 C CA . GLU A 1 94 ? -5.104 8.005 -4.094 1.00 92.44 94 GLU A CA 1
ATOM 767 C C . GLU A 1 94 ? -6.488 7.515 -3.665 1.00 92.44 94 GLU A C 1
ATOM 769 O O . GLU A 1 94 ? -7.344 8.341 -3.350 1.00 92.44 94 GLU A O 1
ATOM 774 N N . LYS A 1 95 ? -6.740 6.197 -3.658 1.00 89.88 95 LYS A N 1
ATOM 775 C CA . LYS A 1 95 ? -8.096 5.673 -3.420 1.00 89.88 95 LYS A CA 1
ATOM 776 C C . LYS A 1 95 ? -8.257 4.743 -2.240 1.00 89.88 95 LYS A C 1
ATOM 778 O O . LYS A 1 95 ? -9.371 4.631 -1.755 1.00 89.88 95 LYS A O 1
ATOM 783 N N . GLU A 1 96 ? -7.225 4.044 -1.800 1.00 90.44 96 GLU A N 1
ATOM 784 C CA . GLU A 1 96 ? -7.389 3.094 -0.700 1.00 90.44 96 GLU A CA 1
ATOM 785 C C . GLU A 1 96 ? -6.802 3.645 0.592 1.00 90.44 96 GLU A C 1
ATOM 787 O O . GLU A 1 96 ? -7.514 3.834 1.581 1.00 90.44 96 GLU A O 1
ATOM 792 N N . LEU A 1 97 ? -5.512 3.973 0.556 1.00 91.56 97 LEU A N 1
ATOM 793 C CA . LEU A 1 97 ? -4.741 4.365 1.726 1.00 91.56 97 LEU A CA 1
ATOM 794 C C . LEU A 1 97 ? -5.342 5.583 2.456 1.00 91.56 97 LEU A C 1
ATOM 796 O O . LEU A 1 97 ? -5.507 5.495 3.676 1.00 91.56 97 LEU A O 1
ATOM 800 N N . PRO A 1 98 ? -5.774 6.672 1.780 1.00 91.94 98 PRO A N 1
ATOM 801 C CA . PRO A 1 98 ? -6.379 7.818 2.462 1.00 91.94 98 PRO A CA 1
ATOM 802 C C . PRO A 1 98 ? -7.670 7.465 3.208 1.00 91.94 98 PRO A C 1
ATOM 804 O O . PRO A 1 98 ? -7.909 7.963 4.308 1.00 91.94 98 PRO A O 1
ATOM 807 N N . PHE A 1 99 ? -8.492 6.584 2.636 1.00 90.56 99 PHE A N 1
ATOM 808 C CA . PHE A 1 99 ? -9.785 6.216 3.206 1.00 90.56 99 PHE A CA 1
ATOM 809 C C . PHE A 1 99 ? -9.629 5.254 4.379 1.00 90.56 99 PHE A C 1
ATOM 811 O O . PHE A 1 99 ? -10.215 5.479 5.437 1.00 90.56 99 PHE A O 1
ATOM 818 N N . VAL A 1 100 ? -8.783 4.232 4.236 1.00 91.12 100 VAL A N 1
ATOM 819 C CA . VAL A 1 100 ? -8.500 3.277 5.316 1.00 91.12 100 VAL A CA 1
ATOM 820 C C . VAL A 1 100 ? -7.835 3.976 6.501 1.00 91.12 100 VAL A C 1
ATOM 822 O O . VAL A 1 100 ? -8.252 3.786 7.641 1.00 91.12 100 VAL A O 1
ATOM 825 N N . ILE A 1 101 ? -6.844 4.839 6.256 1.00 92.31 101 ILE A N 1
ATOM 826 C CA . ILE A 1 101 ? -6.193 5.599 7.331 1.00 92.31 101 ILE A CA 1
ATOM 827 C C . ILE A 1 101 ? -7.145 6.630 7.937 1.00 92.31 101 ILE A C 1
ATOM 829 O O . ILE A 1 101 ? -7.140 6.822 9.154 1.00 92.31 101 ILE A O 1
ATOM 833 N N . GLY A 1 102 ? -7.994 7.259 7.123 1.00 92.50 102 GLY A N 1
ATOM 834 C CA . GLY A 1 102 ? -9.071 8.124 7.596 1.00 92.50 102 GLY A CA 1
ATOM 835 C C . GLY A 1 102 ? -10.005 7.398 8.563 1.00 92.50 102 GLY A C 1
ATOM 836 O O . GLY A 1 102 ? -10.266 7.904 9.653 1.00 92.50 102 GLY A O 1
ATOM 837 N N . TYR A 1 103 ? -10.444 6.191 8.211 1.00 92.50 103 TYR A N 1
ATOM 838 C CA . TYR A 1 103 ? -11.284 5.355 9.063 1.00 92.50 103 TYR A CA 1
ATOM 839 C C . TYR A 1 103 ? -10.577 4.930 10.358 1.00 92.50 103 TYR A C 1
ATOM 841 O O . TYR A 1 103 ? -11.143 5.103 11.437 1.00 92.50 103 TYR A O 1
ATOM 849 N N . ILE A 1 104 ? -9.321 4.474 10.289 1.00 92.69 104 ILE A N 1
ATOM 850 C CA . ILE A 1 104 ? -8.535 4.141 11.490 1.00 92.69 104 ILE A CA 1
ATOM 851 C C . ILE A 1 104 ? -8.447 5.357 12.421 1.00 92.69 104 ILE A C 1
ATOM 853 O O . ILE A 1 104 ? -8.723 5.238 13.612 1.00 92.69 104 ILE A O 1
ATOM 857 N N . ASN A 1 105 ? -8.144 6.549 11.895 1.00 92.44 105 ASN A N 1
ATOM 858 C CA . ASN A 1 105 ? -8.106 7.767 12.711 1.00 92.44 105 ASN A CA 1
ATOM 859 C C . ASN A 1 105 ? -9.473 8.079 13.345 1.00 92.44 105 ASN A C 1
ATOM 861 O O . ASN A 1 105 ? -9.520 8.506 14.496 1.00 92.44 105 ASN A O 1
ATOM 865 N N . GLN A 1 106 ? -10.585 7.868 12.629 1.00 91.19 106 GLN A N 1
ATOM 866 C CA . GLN A 1 106 ? -11.927 8.062 13.190 1.00 91.19 106 GLN A CA 1
ATOM 867 C C . GLN A 1 106 ? -12.189 7.117 14.364 1.00 91.19 106 GLN A C 1
ATOM 869 O O . GLN A 1 106 ? -12.649 7.576 15.405 1.00 91.19 106 GLN A O 1
ATOM 874 N N . VAL A 1 107 ? -11.848 5.832 14.231 1.00 90.50 107 VAL A N 1
ATOM 875 C CA . VAL A 1 107 ? -11.994 4.843 15.312 1.00 90.50 107 VAL A CA 1
ATOM 876 C C . VAL A 1 107 ? -11.156 5.236 16.529 1.00 90.50 107 VAL A C 1
ATOM 878 O O . VAL A 1 107 ? -11.676 5.302 17.643 1.00 90.50 107 VAL A O 1
ATOM 881 N N . LEU A 1 108 ? -9.882 5.573 16.311 1.00 90.12 108 LEU A N 1
ATOM 882 C CA . LEU A 1 108 ? -8.966 5.966 17.384 1.00 90.12 108 LEU A CA 1
ATOM 883 C C . LEU A 1 108 ? -9.388 7.267 18.080 1.00 90.12 108 LEU A C 1
ATOM 885 O O . LEU A 1 108 ? -9.074 7.465 19.252 1.00 90.12 108 LEU A O 1
ATOM 889 N N . ASN A 1 109 ? -10.099 8.159 17.389 1.00 89.31 109 ASN A N 1
ATOM 890 C CA . ASN A 1 109 ? -10.625 9.394 17.972 1.00 89.31 109 ASN A CA 1
ATOM 891 C C . ASN A 1 109 ? -11.995 9.213 18.641 1.00 89.31 109 ASN A C 1
ATOM 893 O O . ASN A 1 109 ? -12.338 10.004 19.516 1.00 89.31 109 ASN A O 1
ATOM 897 N N . ALA A 1 110 ? -12.768 8.195 18.253 1.00 86.94 110 ALA A N 1
ATOM 898 C CA . ALA A 1 110 ? -14.112 7.957 18.773 1.00 86.94 110 ALA A CA 1
ATOM 899 C C . ALA A 1 110 ? -14.120 7.344 20.182 1.00 86.94 110 ALA A C 1
ATOM 901 O O . ALA A 1 110 ? -15.069 7.563 20.931 1.00 86.94 110 ALA A O 1
ATOM 902 N N . SER A 1 111 ? -13.078 6.594 20.553 1.00 83.62 111 SER A N 1
ATOM 903 C CA . SER A 1 111 ? -12.917 6.064 21.910 1.00 83.62 111 SER A CA 1
ATOM 904 C C . SER A 1 111 ? -11.483 6.191 22.403 1.00 83.62 111 SER A C 1
ATOM 906 O O . SER A 1 111 ? -10.527 6.205 21.626 1.00 83.62 111 SER A O 1
ATOM 908 N N . ASN A 1 112 ? -11.344 6.271 23.721 1.00 81.06 112 ASN A N 1
ATOM 909 C CA . ASN A 1 112 ? -10.076 6.051 24.404 1.00 81.06 112 ASN A CA 1
ATOM 910 C C . ASN A 1 112 ? -9.986 4.614 24.942 1.00 81.06 112 ASN A C 1
ATOM 912 O O . ASN A 1 112 ? -8.900 4.186 25.287 1.00 81.06 112 ASN A O 1
ATOM 916 N N . ASP A 1 113 ? -11.084 3.854 24.978 1.00 83.31 113 ASP A N 1
ATOM 917 C CA . ASP A 1 113 ? -11.073 2.458 25.412 1.00 83.31 113 ASP A CA 1
ATOM 918 C C . ASP A 1 113 ? -10.568 1.546 24.283 1.00 83.31 113 ASP A C 1
ATOM 920 O O . ASP A 1 113 ? -11.155 1.472 23.201 1.00 83.31 113 ASP A O 1
ATOM 924 N N . LEU A 1 114 ? -9.487 0.816 24.555 1.00 81.81 114 LEU A N 1
ATOM 925 C CA . LEU A 1 114 ? -8.894 -0.137 23.621 1.00 81.81 114 LEU A CA 1
ATOM 926 C C . LEU A 1 114 ? -9.849 -1.279 23.235 1.00 81.81 114 LEU A C 1
ATOM 928 O O . LEU A 1 114 ? -9.802 -1.764 22.103 1.00 81.81 114 LEU A O 1
ATOM 932 N N . CYS A 1 115 ? -10.747 -1.693 24.134 1.00 83.50 115 CYS A N 1
ATOM 933 C CA . CYS A 1 115 ? -11.748 -2.714 23.831 1.00 83.50 115 CYS A CA 1
ATOM 934 C C . CYS A 1 115 ? -12.775 -2.231 22.800 1.00 83.50 115 CYS A C 1
ATOM 936 O O . CYS A 1 115 ? -13.318 -3.048 22.054 1.00 83.50 115 CYS A O 1
ATOM 938 N N . ASP A 1 116 ? -13.045 -0.925 22.722 1.00 85.81 116 ASP A N 1
ATOM 939 C CA . ASP A 1 116 ? -13.946 -0.392 21.698 1.00 85.81 116 ASP A CA 1
ATOM 940 C C . ASP A 1 116 ? -13.321 -0.470 20.303 1.00 85.81 116 ASP A C 1
ATOM 942 O O . ASP A 1 116 ? -14.044 -0.627 19.320 1.00 85.81 116 ASP A O 1
ATOM 946 N N . TYR A 1 117 ? -11.990 -0.443 20.190 1.00 88.81 117 TYR A N 1
ATOM 947 C CA . TYR A 1 117 ? -11.322 -0.610 18.899 1.00 88.81 117 TYR A CA 1
ATOM 948 C C . TYR A 1 117 ? -11.560 -2.001 18.319 1.00 88.81 117 TYR A C 1
ATOM 950 O O . TYR A 1 117 ? -11.814 -2.104 17.127 1.00 88.81 117 TYR A O 1
ATOM 958 N N . LEU A 1 118 ? -11.573 -3.050 19.147 1.00 86.88 118 LEU A N 1
ATOM 959 C CA . LEU A 1 118 ? -11.919 -4.408 18.704 1.00 86.88 118 LEU A CA 1
ATOM 960 C C . LEU A 1 118 ? -13.381 -4.523 18.262 1.00 86.88 118 LEU A C 1
ATOM 962 O O . LEU A 1 118 ? -13.713 -5.326 17.403 1.00 86.88 118 LEU A O 1
ATOM 966 N N . ARG A 1 119 ? -14.272 -3.706 18.826 1.00 87.81 119 ARG A N 1
ATOM 967 C CA . ARG A 1 119 ? -15.684 -3.685 18.416 1.00 87.81 119 ARG A CA 1
ATOM 968 C C . ARG A 1 119 ? -15.891 -2.916 17.118 1.00 87.81 119 ARG A C 1
ATOM 970 O O . ARG A 1 119 ? -16.815 -3.218 16.373 1.00 87.81 119 ARG A O 1
ATOM 977 N N . LEU A 1 120 ? -15.075 -1.895 16.872 1.00 88.62 120 LEU A N 1
ATOM 978 C CA . LEU A 1 120 ? -15.202 -1.026 15.708 1.00 88.62 120 LEU A CA 1
ATOM 979 C C . LEU A 1 120 ? -14.438 -1.569 14.501 1.00 88.62 120 LEU A C 1
ATOM 981 O O . LEU A 1 120 ? -14.985 -1.555 13.403 1.00 88.62 120 LEU A O 1
ATOM 985 N N . LEU A 1 121 ? -13.202 -2.031 14.700 1.00 89.88 121 LEU A N 1
ATOM 986 C CA . LEU A 1 121 ? -12.329 -2.533 13.644 1.00 89.88 121 LEU A CA 1
ATOM 987 C C . LEU A 1 121 ? -12.719 -3.955 13.216 1.00 89.88 121 LEU A C 1
ATOM 989 O O . LEU A 1 121 ? -13.164 -4.742 14.050 1.00 89.88 121 LEU A O 1
ATOM 993 N N . PRO A 1 122 ? -12.473 -4.326 11.946 1.00 88.19 122 PRO A N 1
ATOM 994 C CA . PRO A 1 122 ? -12.665 -5.697 11.484 1.00 88.19 122 PRO A CA 1
ATOM 995 C C . PRO A 1 122 ? -11.851 -6.709 12.304 1.00 88.19 122 PRO A C 1
ATOM 997 O O . PRO A 1 122 ? -10.663 -6.487 12.532 1.00 88.19 122 PRO A O 1
ATOM 1000 N N . ASP A 1 123 ? -12.443 -7.861 12.626 1.00 86.50 123 ASP A N 1
ATOM 1001 C CA . ASP A 1 123 ? -11.803 -8.953 13.391 1.00 86.50 123 ASP A CA 1
ATOM 1002 C C . ASP A 1 123 ? -10.424 -9.348 12.862 1.00 86.50 123 ASP A C 1
ATOM 1004 O O . ASP A 1 123 ? -9.468 -9.613 13.591 1.00 86.50 123 ASP A O 1
ATOM 1008 N N . ALA A 1 124 ? -10.301 -9.306 11.545 1.00 84.31 124 ALA A N 1
ATOM 1009 C CA . ALA A 1 124 ? -9.104 -9.664 10.822 1.00 84.31 124 ALA A CA 1
ATOM 1010 C C . ALA A 1 124 ? -7.886 -8.770 11.178 1.00 84.31 124 ALA A C 1
ATOM 1012 O O . ALA A 1 124 ? -6.744 -9.226 11.116 1.00 84.31 124 ALA A O 1
ATOM 1013 N N . VAL A 1 125 ? -8.101 -7.525 11.625 1.00 87.31 125 VAL A N 1
ATOM 1014 C CA . VAL A 1 125 ? -7.021 -6.617 12.056 1.00 87.31 125 VAL A CA 1
ATOM 1015 C C . VAL A 1 125 ? -6.825 -6.563 13.571 1.00 87.31 125 VAL A C 1
ATOM 1017 O O . VAL A 1 125 ? -6.049 -5.741 14.055 1.00 87.31 125 VAL A O 1
ATOM 1020 N N . HIS A 1 126 ? -7.482 -7.433 14.341 1.00 90.00 126 HIS A N 1
ATOM 1021 C CA . HIS A 1 126 ? -7.323 -7.456 15.800 1.00 90.00 126 HIS A CA 1
ATOM 1022 C C . HIS A 1 126 ? -5.941 -7.965 16.212 1.00 90.00 126 HIS A C 1
ATOM 1024 O O . HIS A 1 126 ? -5.300 -7.389 17.087 1.00 90.00 126 HIS A O 1
ATOM 1030 N N . ARG A 1 127 ? -5.421 -8.992 15.529 1.00 89.69 127 ARG A N 1
ATOM 1031 C CA . ARG A 1 127 ? -4.122 -9.613 15.840 1.00 89.69 127 ARG A CA 1
ATOM 1032 C C . ARG A 1 127 ? -2.952 -8.624 16.019 1.00 89.69 127 ARG A C 1
ATOM 1034 O O . ARG A 1 127 ? -2.256 -8.760 17.023 1.00 89.69 127 ARG A O 1
ATOM 1041 N N . PRO A 1 128 ? -2.682 -7.665 15.108 1.00 88.19 128 PRO A N 1
ATOM 1042 C CA . PRO A 1 128 ? -1.552 -6.739 15.257 1.00 88.19 128 PRO A CA 1
ATOM 1043 C C . PRO A 1 128 ? -1.662 -5.796 16.460 1.00 88.19 128 PRO A C 1
ATOM 1045 O O . PRO A 1 128 ? -0.650 -5.235 16.870 1.00 88.19 128 PRO A O 1
ATOM 1048 N N . ILE A 1 129 ? -2.859 -5.611 17.019 1.00 88.19 129 ILE A N 1
ATOM 1049 C CA . ILE A 1 129 ? -3.096 -4.689 18.136 1.00 88.19 129 ILE A CA 1
ATOM 1050 C C . ILE A 1 129 ? -3.409 -5.428 19.438 1.00 88.19 129 ILE A C 1
ATOM 1052 O O . ILE A 1 129 ? -3.295 -4.832 20.502 1.00 88.19 129 ILE A O 1
ATOM 1056 N N . GLN A 1 130 ? -3.731 -6.723 19.378 1.00 85.69 130 GLN A N 1
ATOM 1057 C CA . GLN A 1 130 ? -4.129 -7.536 20.526 1.00 85.69 130 GLN A CA 1
ATOM 1058 C C . GLN A 1 130 ? -3.109 -7.477 21.667 1.00 85.69 130 GLN A C 1
ATOM 1060 O O . GLN A 1 130 ? -3.486 -7.239 22.806 1.00 85.69 130 GLN A O 1
ATOM 1065 N N . SER A 1 131 ? -1.812 -7.573 21.362 1.00 81.12 131 SER A N 1
ATOM 1066 C CA . SER A 1 131 ? -0.754 -7.494 22.377 1.00 81.12 131 SER A CA 1
ATOM 1067 C C . SER A 1 131 ? -0.710 -6.148 23.105 1.00 81.12 131 SER A C 1
ATOM 1069 O O . SER A 1 131 ? -0.365 -6.106 24.281 1.00 81.12 131 SER A O 1
ATOM 1071 N N . LEU A 1 132 ? -1.079 -5.048 22.440 1.00 80.56 132 LEU A N 1
ATOM 1072 C CA . LEU A 1 132 ? -1.179 -3.728 23.069 1.00 80.56 132 LEU A CA 1
ATOM 1073 C C . LEU A 1 132 ? -2.403 -3.658 23.990 1.00 80.56 132 LEU A C 1
ATOM 1075 O O . LEU A 1 132 ? -2.339 -3.066 25.065 1.00 80.56 132 LEU A O 1
ATOM 1079 N N . ILE A 1 133 ? -3.499 -4.302 23.594 1.00 78.44 133 ILE A N 1
ATOM 1080 C CA . ILE A 1 133 ? -4.746 -4.348 24.364 1.00 78.44 133 ILE A CA 1
ATOM 1081 C C . ILE A 1 133 ? -4.587 -5.222 25.609 1.00 78.44 133 ILE A C 1
ATOM 1083 O O . ILE A 1 133 ? -4.990 -4.805 26.690 1.00 78.44 133 ILE A O 1
ATOM 1087 N N . ASP A 1 134 ? -3.934 -6.378 25.484 1.00 79.31 134 ASP A N 1
ATOM 1088 C CA . ASP A 1 134 ? -3.731 -7.334 26.579 1.00 79.31 134 ASP A CA 1
ATOM 1089 C C . ASP A 1 134 ? -2.878 -6.751 27.720 1.00 79.31 134 ASP A C 1
ATOM 1091 O O . ASP A 1 134 ? -2.991 -7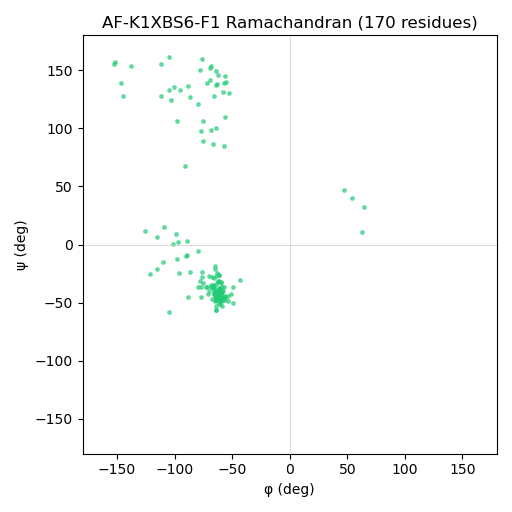.167 28.872 1.00 79.31 134 ASP A O 1
ATOM 1095 N N . THR A 1 135 ? -2.039 -5.754 27.421 1.00 74.69 135 THR A N 1
ATOM 1096 C CA . THR A 1 135 ? -1.240 -5.040 28.433 1.00 74.69 135 THR A CA 1
ATOM 1097 C C . THR A 1 135 ? -2.024 -3.970 29.194 1.00 74.69 135 THR A C 1
ATOM 1099 O O . THR A 1 135 ? -1.498 -3.378 30.139 1.00 74.69 135 THR A O 1
ATOM 1102 N N . CYS A 1 136 ? -3.278 -3.706 28.814 1.00 67.38 136 CYS A N 1
ATOM 1103 C CA . CYS A 1 136 ? -4.071 -2.630 29.380 1.00 67.38 136 CYS A CA 1
ATOM 1104 C C . CYS A 1 136 ? -5.120 -3.150 30.381 1.00 67.38 136 CYS A C 1
ATOM 1106 O O . CYS A 1 136 ? -5.966 -3.970 30.025 1.00 67.38 136 CYS A O 1
ATOM 1108 N N . PRO A 1 137 ? -5.141 -2.659 31.635 1.00 61.97 137 PRO A N 1
ATOM 1109 C CA . PRO A 1 137 ? -6.232 -2.937 32.560 1.00 61.97 137 PRO A CA 1
ATOM 1110 C C . PRO A 1 137 ? -7.455 -2.094 32.168 1.00 61.97 137 PRO A C 1
ATOM 1112 O O . PRO A 1 137 ? -7.626 -0.966 32.630 1.00 61.97 137 PRO A O 1
ATOM 1115 N N . CYS A 1 138 ? -8.307 -2.622 31.289 1.00 61.16 138 CYS A N 1
ATOM 1116 C CA . CYS A 1 138 ? -9.471 -1.911 30.758 1.00 61.16 138 CYS A CA 1
ATOM 1117 C C . CYS A 1 138 ? -10.480 -1.585 31.878 1.00 61.16 138 CYS A C 1
ATOM 1119 O O . CYS A 1 138 ? -11.262 -2.440 32.296 1.00 61.16 138 CYS A O 1
ATOM 1121 N N . LYS A 1 139 ? -10.469 -0.342 32.376 1.00 55.62 139 LYS A N 1
ATOM 1122 C CA . LYS A 1 139 ? -11.457 0.200 33.335 1.00 55.62 139 LYS A CA 1
ATOM 1123 C C . LYS A 1 139 ? -12.301 1.342 32.751 1.00 55.62 139 LYS A C 1
ATOM 1125 O O . LYS A 1 139 ? -13.050 1.985 33.482 1.00 55.62 139 LYS A O 1
ATOM 1130 N N . ALA A 1 140 ? -12.161 1.622 31.456 1.00 61.50 140 ALA A N 1
ATOM 1131 C CA . ALA A 1 140 ? -12.828 2.742 30.807 1.00 61.50 140 ALA A CA 1
ATOM 1132 C C . ALA A 1 140 ? -14.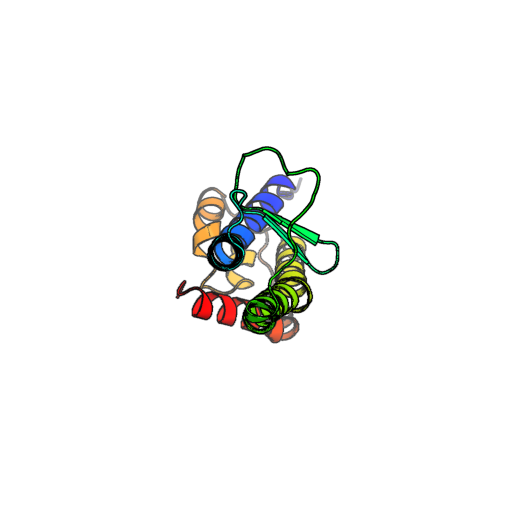321 2.472 30.535 1.00 61.50 140 ALA A C 1
ATOM 1134 O O . ALA A 1 140 ? -14.808 1.338 30.537 1.00 61.50 140 ALA A O 1
ATOM 1135 N N . LYS A 1 141 ? -15.074 3.561 30.341 1.00 69.12 141 LYS A N 1
ATOM 1136 C CA . LYS A 1 141 ? -16.497 3.527 29.997 1.00 69.12 141 LYS A CA 1
ATOM 1137 C C . LYS A 1 141 ? -16.641 3.131 28.526 1.00 69.12 141 LYS A C 1
ATOM 1139 O O . LYS A 1 141 ? -16.395 3.954 27.649 1.00 69.12 141 LYS A O 1
ATOM 1144 N N . LYS A 1 142 ? -17.070 1.891 28.289 1.00 78.94 142 LYS A N 1
ATOM 1145 C CA . LYS A 1 142 ? -17.314 1.342 26.947 1.00 78.94 142 LYS A CA 1
ATOM 1146 C C . LYS A 1 142 ? -18.306 2.184 26.148 1.00 78.94 142 LYS A C 1
ATOM 1148 O O . LYS A 1 142 ? -19.301 2.677 26.690 1.00 78.94 142 LYS A O 1
ATOM 1153 N N . MET A 1 143 ? -18.087 2.262 24.840 1.00 81.56 143 MET A N 1
ATOM 1154 C CA . MET A 1 143 ? -19.006 2.911 23.911 1.00 81.56 143 MET A CA 1
ATOM 1155 C C . MET A 1 143 ? -20.364 2.178 23.859 1.00 81.56 143 MET A C 1
ATOM 1157 O O . MET A 1 143 ? -20.395 0.939 23.806 1.00 81.56 143 MET A O 1
ATOM 1161 N N . PRO A 1 144 ? -21.504 2.899 23.851 1.00 86.38 144 PRO A N 1
ATOM 1162 C CA . PRO A 1 144 ? -22.817 2.274 23.718 1.00 86.38 144 PRO A CA 1
ATOM 1163 C C . PRO A 1 144 ? -22.948 1.540 22.377 1.00 86.38 144 PRO A C 1
ATOM 1165 O O . PRO A 1 144 ? -22.411 1.975 21.358 1.00 86.38 144 PRO A O 1
ATOM 1168 N N . GLN A 1 145 ? -23.675 0.419 22.373 1.00 86.19 145 GLN A N 1
ATOM 1169 C CA . GLN A 1 145 ? -23.810 -0.451 21.195 1.00 86.19 145 GLN A CA 1
ATOM 1170 C C . GLN A 1 145 ? -24.418 0.270 19.982 1.00 86.19 145 GLN A C 1
ATOM 1172 O O . GLN A 1 145 ? -24.039 -0.003 18.844 1.00 86.19 145 GLN A O 1
ATOM 1177 N N . GLU A 1 146 ? -25.319 1.219 20.224 1.00 87.00 146 GLU A N 1
ATOM 1178 C CA . GLU A 1 146 ? -25.921 2.054 19.184 1.00 87.00 146 GLU A CA 1
ATOM 1179 C C . GLU A 1 146 ? -24.867 2.907 18.460 1.00 87.00 146 GLU A C 1
ATOM 1181 O O . GLU A 1 146 ? -24.817 2.922 17.233 1.00 87.00 146 GLU A O 1
ATOM 1186 N N . ALA A 1 147 ? -23.942 3.529 19.201 1.00 84.06 147 ALA A N 1
ATOM 1187 C CA . ALA A 1 147 ? -22.859 4.317 18.613 1.00 84.06 147 ALA A CA 1
ATOM 1188 C C . ALA A 1 147 ? -21.867 3.450 17.821 1.00 84.06 147 ALA A C 1
ATOM 1190 O O . ALA A 1 147 ? -21.413 3.866 16.755 1.00 84.06 147 ALA A O 1
ATOM 1191 N N . VAL A 1 148 ? -21.579 2.232 18.299 1.00 86.75 148 VAL A N 1
ATOM 1192 C CA . VAL A 1 148 ? -20.759 1.258 17.557 1.00 86.75 148 VAL A CA 1
ATOM 1193 C C . VAL A 1 148 ? -21.418 0.901 16.225 1.00 86.75 148 VAL A C 1
ATOM 1195 O O . VAL A 1 148 ? -20.767 0.977 15.185 1.00 86.75 148 VAL A O 1
ATOM 1198 N N . SER A 1 149 ? -22.712 0.579 16.248 1.00 86.31 149 SER A N 1
ATOM 1199 C CA . SER A 1 149 ? -23.461 0.168 15.053 1.00 86.31 149 SER A CA 1
ATOM 1200 C C . SER A 1 149 ? -23.531 1.301 14.024 1.00 86.31 149 SER A C 1
ATOM 1202 O O . SER A 1 149 ? -23.185 1.098 12.863 1.00 86.31 149 SER A O 1
ATOM 1204 N N . MET A 1 150 ? -23.837 2.531 14.459 1.00 87.81 150 MET A N 1
ATOM 1205 C CA . MET A 1 150 ? -23.833 3.704 13.575 1.00 87.81 150 MET A CA 1
ATOM 1206 C C . MET A 1 150 ? -22.463 3.956 12.930 1.00 87.81 150 MET A C 1
ATOM 1208 O O . MET A 1 150 ? -22.379 4.291 11.747 1.00 87.81 150 MET A O 1
ATOM 1212 N N . LEU A 1 151 ? -21.370 3.817 13.691 1.00 86.00 151 LEU A N 1
ATOM 1213 C CA . LEU A 1 15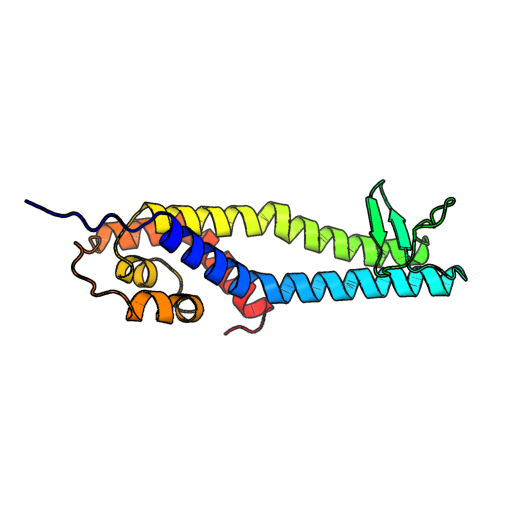1 ? -20.017 4.003 13.162 1.00 86.00 151 LEU A CA 1
ATOM 1214 C C . LEU A 1 151 ? -19.641 2.921 12.147 1.00 86.00 151 LEU A C 1
ATOM 1216 O O . LEU A 1 151 ? -18.975 3.239 11.159 1.00 86.00 151 LEU A O 1
ATOM 1220 N N . GLN A 1 152 ? -20.060 1.676 12.369 1.00 87.06 152 GLN A N 1
ATOM 1221 C CA . GLN A 1 152 ? -19.841 0.574 11.432 1.00 87.06 152 GLN A CA 1
ATOM 1222 C C . GLN A 1 152 ? -20.635 0.770 10.139 1.00 87.06 152 GLN A C 1
ATOM 1224 O O . GLN A 1 152 ? -20.060 0.674 9.057 1.00 87.06 152 GLN A O 1
ATOM 1229 N N . GLU A 1 153 ? -21.921 1.114 10.230 1.00 88.62 153 GLU A N 1
ATOM 1230 C CA . GLU A 1 153 ? -22.772 1.364 9.060 1.00 88.62 153 GLU A CA 1
ATOM 1231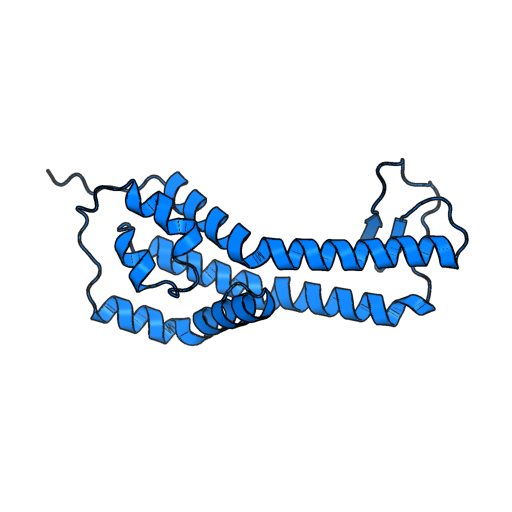 C C . GLU A 1 153 ? -22.233 2.519 8.213 1.00 88.62 153 GLU A C 1
ATOM 1233 O O . GLU A 1 153 ? -22.030 2.373 7.002 1.00 88.62 153 GLU A O 1
ATOM 1238 N N . LYS A 1 154 ? -21.894 3.640 8.865 1.00 89.69 154 LYS A N 1
ATOM 1239 C CA . LYS A 1 154 ? -21.337 4.832 8.213 1.00 89.69 154 LYS A CA 1
ATOM 1240 C C . LYS A 1 154 ? -20.021 4.555 7.481 1.00 89.69 154 LYS A C 1
ATOM 1242 O O . LYS A 1 154 ? -19.740 5.202 6.475 1.00 89.69 154 LYS A O 1
ATOM 1247 N N . ASN A 1 155 ? -19.208 3.626 7.984 1.00 88.06 155 ASN A N 1
ATOM 1248 C CA . ASN A 1 155 ? -17.875 3.326 7.454 1.00 88.06 155 ASN A CA 1
ATOM 1249 C C . ASN A 1 155 ? -17.788 1.964 6.745 1.00 88.06 155 ASN A C 1
ATOM 1251 O O . ASN A 1 155 ? -16.685 1.489 6.466 1.00 88.06 155 ASN A O 1
ATOM 1255 N N . SER A 1 156 ? -18.927 1.352 6.417 1.00 87.38 156 SER A N 1
ATOM 1256 C CA . SER A 1 156 ? -19.017 0.035 5.769 1.00 87.38 156 SER A C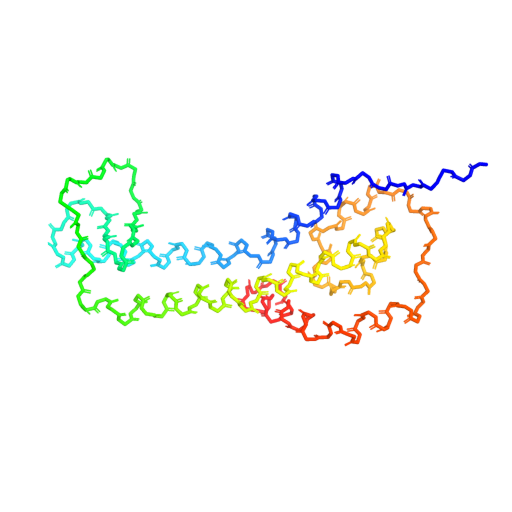A 1
ATOM 1257 C C . SER A 1 156 ? -18.140 -0.081 4.516 1.00 87.38 156 SER A C 1
ATOM 1259 O O . SER A 1 156 ? -17.393 -1.047 4.368 1.00 87.38 156 SER A O 1
ATOM 1261 N N . ALA A 1 157 ? -18.119 0.951 3.669 1.00 87.12 157 ALA A N 1
ATOM 1262 C CA . ALA A 1 157 ? -17.273 0.986 2.476 1.00 87.12 157 ALA A CA 1
ATOM 1263 C C . ALA A 1 157 ? -15.764 0.885 2.787 1.00 87.12 157 ALA A C 1
ATOM 1265 O O . ALA A 1 157 ? -15.023 0.234 2.052 1.00 87.12 157 ALA A O 1
ATOM 1266 N N . TYR A 1 158 ? -15.292 1.503 3.874 1.00 88.62 158 TYR A N 1
ATOM 1267 C CA . TYR A 1 158 ? -13.873 1.493 4.260 1.00 88.62 158 TYR A CA 1
ATOM 1268 C C . TYR A 1 158 ? -13.487 0.186 4.946 1.00 88.62 158 TYR A C 1
ATOM 1270 O O . TYR A 1 158 ? -12.404 -0.347 4.705 1.00 88.62 158 TYR A O 1
ATOM 1278 N N . ILE A 1 159 ? -14.408 -0.363 5.739 1.00 85.19 159 ILE A N 1
ATOM 1279 C CA . ILE A 1 159 ? -14.310 -1.711 6.303 1.00 85.19 159 ILE A CA 1
ATOM 1280 C C . ILE A 1 159 ? -14.142 -2.733 5.171 1.00 85.19 159 ILE A C 1
ATOM 1282 O O . ILE A 1 159 ? -13.257 -3.587 5.230 1.00 85.19 159 ILE A O 1
ATOM 1286 N N . ASP A 1 160 ? -14.926 -2.612 4.099 1.00 87.69 160 ASP A N 1
ATOM 1287 C CA . ASP A 1 160 ? -14.820 -3.503 2.946 1.00 87.69 160 ASP A CA 1
ATOM 1288 C C . ASP A 1 160 ? -13.515 -3.316 2.164 1.00 87.69 160 ASP A C 1
ATOM 1290 O O . ASP A 1 160 ? -12.943 -4.301 1.694 1.00 87.69 160 ASP A O 1
ATOM 1294 N N . MET A 1 161 ? -12.987 -2.092 2.061 1.00 87.62 161 MET A N 1
ATOM 1295 C CA . MET A 1 161 ? -11.651 -1.860 1.494 1.00 87.62 161 MET A CA 1
ATOM 1296 C C . MET A 1 161 ? -10.563 -2.569 2.306 1.00 87.62 161 MET A C 1
ATOM 1298 O O . MET A 1 161 ? -9.727 -3.260 1.723 1.00 87.62 161 MET A O 1
ATOM 1302 N N . MET A 1 162 ? -10.608 -2.471 3.640 1.00 87.31 162 MET A N 1
ATOM 1303 C CA . MET A 1 162 ? -9.677 -3.192 4.514 1.00 87.31 162 MET A CA 1
ATOM 1304 C C . MET A 1 162 ? -9.779 -4.703 4.300 1.00 87.31 162 MET A C 1
ATOM 1306 O O . MET A 1 162 ? -8.764 -5.356 4.071 1.00 87.31 162 MET A O 1
ATOM 1310 N N . ARG A 1 163 ? -10.997 -5.261 4.296 1.00 86.19 163 ARG A N 1
ATOM 1311 C CA . ARG A 1 163 ? -11.218 -6.697 4.048 1.00 86.19 163 ARG A CA 1
ATOM 1312 C C . ARG A 1 163 ? -10.652 -7.138 2.700 1.00 86.19 163 ARG A C 1
ATOM 1314 O O . ARG A 1 163 ? -9.940 -8.135 2.636 1.00 86.19 163 ARG A O 1
ATOM 1321 N N . ARG A 1 164 ? -10.915 -6.383 1.628 1.00 86.31 164 ARG A N 1
ATOM 1322 C CA . ARG A 1 164 ? -10.367 -6.674 0.293 1.00 86.31 164 ARG A CA 1
ATOM 1323 C C . ARG A 1 164 ? -8.844 -6.678 0.302 1.00 86.31 164 ARG A C 1
ATOM 1325 O O . ARG A 1 164 ? -8.253 -7.618 -0.215 1.00 86.31 164 ARG A O 1
ATOM 1332 N N . ARG A 1 165 ? -8.208 -5.679 0.925 1.00 86.56 165 ARG A N 1
ATOM 1333 C CA . ARG A 1 165 ? -6.742 -5.623 1.046 1.00 86.56 165 ARG A CA 1
ATOM 1334 C C . ARG A 1 165 ? -6.190 -6.850 1.758 1.00 86.56 165 ARG A C 1
ATOM 1336 O O . ARG A 1 165 ? -5.169 -7.391 1.347 1.00 86.56 165 ARG A O 1
ATOM 1343 N N . MET A 1 166 ? -6.880 -7.312 2.791 1.00 81.62 166 MET A N 1
ATOM 1344 C CA . MET A 1 166 ? -6.476 -8.501 3.525 1.00 81.62 166 MET A CA 1
ATOM 1345 C C . MET A 1 166 ? -6.557 -9.782 2.697 1.00 81.62 166 MET A C 1
ATOM 1347 O O . MET A 1 166 ? -5.610 -10.562 2.732 1.00 81.62 166 MET A O 1
ATOM 1351 N N . VAL A 1 167 ? -7.621 -9.962 1.909 1.00 84.69 167 VAL A N 1
ATOM 1352 C CA . VAL A 1 167 ? -7.731 -11.081 0.958 1.00 84.69 167 VAL A CA 1
ATOM 1353 C C . VAL A 1 167 ? -6.621 -11.005 -0.091 1.00 84.69 167 VAL A C 1
ATOM 1355 O O . VAL A 1 167 ? -5.924 -11.988 -0.323 1.00 84.69 167 VAL A O 1
ATOM 1358 N N . THR A 1 168 ? -6.391 -9.826 -0.679 1.00 79.31 168 THR A N 1
ATOM 1359 C CA . THR A 1 168 ? -5.325 -9.615 -1.673 1.00 79.31 168 THR A CA 1
ATOM 1360 C C . THR A 1 168 ? -3.940 -9.940 -1.112 1.00 79.31 168 THR A C 1
ATOM 1362 O O . THR A 1 168 ? -3.096 -10.488 -1.816 1.00 79.31 168 THR A O 1
ATOM 1365 N N . ASN A 1 169 ? -3.707 -9.629 0.163 1.00 79.12 169 ASN A N 1
ATOM 1366 C CA . ASN A 1 169 ? -2.439 -9.888 0.837 1.00 79.12 169 ASN A CA 1
ATOM 1367 C C . ASN A 1 169 ? -2.363 -11.279 1.498 1.00 79.12 169 ASN A C 1
ATOM 1369 O O . ASN A 1 169 ? -1.354 -11.560 2.145 1.00 79.12 169 ASN A O 1
ATOM 1373 N N . LEU A 1 170 ? -3.389 -12.131 1.353 1.00 78.38 170 LEU A N 1
ATOM 1374 C CA . LEU A 1 170 ? -3.487 -13.461 1.976 1.00 78.38 170 LEU A CA 1
ATOM 1375 C C . LEU A 1 170 ? -3.302 -13.431 3.505 1.00 78.38 170 LEU A C 1
ATOM 1377 O O . LEU A 1 170 ? -2.614 -14.269 4.089 1.00 78.38 170 LEU A O 1
ATOM 1381 N N . LEU A 1 171 ? -3.875 -12.415 4.153 1.00 65.81 171 LEU A N 1
ATOM 1382 C CA . LEU A 1 171 ? -3.810 -12.226 5.608 1.00 65.81 171 LEU A CA 1
ATOM 1383 C C . LEU A 1 171 ? -4.968 -12.912 6.354 1.00 65.81 171 LEU A C 1
ATOM 1385 O O . LEU A 1 171 ? -4.929 -12.975 7.584 1.00 65.81 171 LEU A O 1
ATOM 1389 N N . ILE A 1 172 ? -5.971 -13.399 5.614 1.00 59.81 172 ILE A N 1
ATOM 1390 C CA . ILE A 1 172 ? -7.133 -14.193 6.047 1.00 59.81 172 ILE A CA 1
ATOM 1391 C C . ILE A 1 172 ? -7.445 -15.270 5.017 1.00 59.81 172 ILE A C 1
ATOM 1393 O O . ILE A 1 172 ? -7.106 -15.049 3.831 1.00 59.81 172 ILE A O 1
#

Mean predicted aligned error: 7.18 Å

Secondary structure (DSSP, 8-state):
--------HHHHHHHHHHHHHHHHHHHHHHHHHHHHHHHHHHHHHTT-SS-EEEETTEEEE---SPPPSS--B--GGGHHHHHHHHHHHHIIIIIIHHHHHHHHHHHHHH-S-HHHHHHHS-GGGTHHHHHHHHTS---S-PPPHHHHHHHHHHTHHHHHHHHHHHHHTT--